Protein AF-A0A913Z2H6-F1 (afdb_monomer_lite)

InterPro domains:
  IPR000358 Ribonucleotide reductase small subunit family [PF00268] (1-156)
  IPR000358 Ribonucleotide reductase small subunit family [PTHR23409] (1-156)
  IPR009078 Ferritin-like superfamily [SSF47240] (1-156)
  IPR012348 Ribonucleotide reductase-like [G3DSA:1.10.620.20] (1-157)
  IPR030475 Ribonucleotide reductase small subunit, acitve site [PS00368] (76-92)
  IPR033909 Ribonucleotide reductase small subunit [cd01049] (1-156)

Foldseek 3Di:
DLVVLVVPDDALVVDDCPPCQVVLVVDDPVVNVVLLLLLLLLLPQLVLVLLLLVQPDLVPDPDVVVNSNSVSSSVVSVRSNVNSLVVLVSNPPDVVSSVLSPVCCPNPVVSVVLSVQSVCLSPDPPDDPVVSVVSVCCSVPVVCVVVVVVVVVVVVD

pLDDT: mean 96.18, std 2.57, range [75.75, 98.69]

Radius of gyration: 16.87 Å; chains: 1; bounding box: 43×24×45 Å

Secondary structure (DSSP, 8-state):
-HHHHHTT---GGGS--TTHHHHHHHS-HHHHHHHHHHHHHHHHHHHHHHHHIIIIIHHH---HHHHHHHHHHHHHHHHHHHHHHHHHHHH---HHHHHHHHTHHHH-HHHHHHHHHHHHHHH-SSS-HHHHHHHHHHIIIIITHHHHHHHHHHHH-

Sequence (157 aa):
MYKKAKASFWTVEEVDLSKDLPHWESLKREERKFISHVLAFFAASDGIVNENLLQRFTREVQVLEARCFYGFQFTMENIHSEMYSLLIDTYIRYPEERTFLFNAIETLPCIKQKADWALNWINSETSTYGERVVAFAAVEGIFFSGSFASIFWLKKL

Structure (mmCIF, N/CA/C/O backbone):
data_AF-A0A913Z2H6-F1
#
_entry.id   AF-A0A913Z2H6-F1
#
loop_
_atom_site.group_PDB
_atom_site.id
_atom_site.type_symbol
_atom_site.label_atom_id
_atom_site.label_alt_id
_atom_site.label_comp_id
_atom_site.label_asym_id
_atom_site.label_entity_id
_atom_site.label_seq_id
_atom_site.pdbx_PDB_ins_code
_atom_site.Cartn_x
_atom_site.Cartn_y
_atom_site.Cartn_z
_atom_site.occupancy
_atom_site.B_iso_or_equiv
_atom_site.auth_seq_id
_atom_site.auth_comp_id
_atom_site.auth_asym_id
_atom_site.auth_atom_id
_atom_site.pdbx_PDB_model_num
ATOM 1 N N . MET A 1 1 ? -3.599 0.455 -19.872 1.00 95.31 1 MET A N 1
ATOM 2 C CA . MET A 1 1 ? -3.536 0.381 -18.393 1.00 95.31 1 MET A CA 1
ATOM 3 C C . MET A 1 1 ? -3.839 1.727 -17.743 1.00 95.31 1 MET A C 1
ATOM 5 O O . MET A 1 1 ? -4.826 1.793 -17.028 1.00 95.31 1 MET A O 1
ATOM 9 N N . TYR A 1 2 ? -3.122 2.811 -18.075 1.00 98.06 2 TYR A N 1
ATOM 10 C CA . TYR A 1 2 ? -3.356 4.159 -17.509 1.00 98.06 2 TYR A CA 1
ATOM 11 C C . TYR A 1 2 ? -4.823 4.613 -17.478 1.00 98.06 2 TYR A C 1
ATOM 13 O O . TYR A 1 2 ? -5.316 5.020 -16.435 1.00 98.06 2 TYR A O 1
ATOM 21 N N . LYS A 1 3 ? -5.566 4.484 -18.585 1.00 97.94 3 LYS A N 1
ATOM 22 C CA . LYS A 1 3 ? -6.984 4.889 -18.616 1.00 97.94 3 LYS A CA 1
ATOM 23 C C . LYS A 1 3 ? -7.863 4.124 -17.618 1.00 97.94 3 LYS A C 1
ATOM 25 O O . LYS A 1 3 ? -8.794 4.720 -17.094 1.00 97.94 3 LYS A O 1
ATOM 30 N N . LYS A 1 4 ? -7.562 2.846 -17.345 1.00 98.38 4 LYS A N 1
ATOM 31 C CA . LYS A 1 4 ? -8.277 2.051 -16.334 1.00 98.38 4 LYS A CA 1
ATOM 32 C C . LYS A 1 4 ? -7.937 2.529 -14.920 1.00 98.38 4 LYS A C 1
ATOM 34 O O . LYS A 1 4 ? -8.849 2.712 -14.128 1.00 98.38 4 LYS A O 1
ATOM 39 N N . ALA A 1 5 ? -6.657 2.807 -14.650 1.00 98.06 5 ALA A N 1
ATOM 40 C CA . ALA A 1 5 ? -6.225 3.386 -13.377 1.00 98.06 5 ALA A CA 1
ATOM 41 C C . ALA A 1 5 ? -6.913 4.737 -13.127 1.00 98.06 5 ALA A C 1
ATOM 43 O O . ALA A 1 5 ? -7.583 4.907 -12.119 1.00 98.06 5 ALA A O 1
ATOM 44 N N . LYS A 1 6 ? -6.883 5.640 -14.116 1.00 97.44 6 LYS A N 1
ATOM 45 C CA . LYS A 1 6 ? -7.552 6.945 -14.038 1.00 97.44 6 LYS A CA 1
ATOM 46 C C . LYS A 1 6 ? -9.061 6.842 -13.789 1.00 97.44 6 LYS A C 1
ATOM 48 O O . LYS A 1 6 ? -9.624 7.679 -13.101 1.00 97.44 6 LYS A O 1
ATOM 53 N N . ALA A 1 7 ? -9.722 5.847 -14.379 1.00 98.19 7 ALA A N 1
ATOM 54 C CA . ALA A 1 7 ? -11.151 5.609 -14.170 1.00 98.19 7 ALA A CA 1
ATOM 55 C C . ALA A 1 7 ? -11.480 5.041 -12.776 1.00 98.19 7 ALA A C 1
ATOM 57 O O . ALA A 1 7 ? -12.652 4.953 -12.438 1.00 98.19 7 ALA A O 1
ATOM 58 N N . SER A 1 8 ? -10.464 4.655 -12.002 1.00 98.00 8 SER A N 1
ATOM 59 C CA . SER A 1 8 ? -10.582 4.107 -10.645 1.00 98.00 8 SER A CA 1
ATOM 60 C C . SER A 1 8 ? -10.118 5.109 -9.581 1.00 98.00 8 SER A C 1
ATOM 62 O O . SER A 1 8 ? -9.783 4.701 -8.475 1.00 98.00 8 SER A O 1
ATOM 64 N N . PHE A 1 9 ? -10.025 6.398 -9.929 1.00 98.31 9 PHE A N 1
ATOM 65 C CA . PHE A 1 9 ? -9.699 7.454 -8.973 1.00 98.31 9 PHE A CA 1
ATOM 66 C C . PHE A 1 9 ? -10.750 7.513 -7.860 1.00 98.31 9 PHE A C 1
ATOM 68 O O . PHE A 1 9 ? -11.941 7.424 -8.154 1.00 98.31 9 PHE A O 1
ATOM 75 N N . TRP A 1 10 ? -10.290 7.699 -6.629 1.00 98.69 10 TRP A N 1
ATOM 76 C CA . TRP A 1 10 ? -11.110 7.922 -5.441 1.00 98.69 10 TRP A CA 1
ATOM 77 C C . TRP A 1 10 ? -10.326 8.785 -4.445 1.00 98.69 10 TRP A C 1
ATOM 79 O O . TRP A 1 10 ? -9.099 8.853 -4.554 1.00 98.69 10 TRP A O 1
ATOM 89 N N . THR A 1 11 ? -11.002 9.427 -3.494 1.00 98.31 11 THR A N 1
ATOM 90 C CA . THR A 1 11 ? -10.373 10.165 -2.383 1.00 98.31 11 THR A CA 1
ATOM 91 C C . THR A 1 11 ? -10.802 9.624 -1.022 1.00 98.31 11 THR A C 1
ATOM 93 O O . THR A 1 11 ? -11.846 8.983 -0.894 1.00 98.31 11 THR A O 1
ATOM 96 N N . VAL A 1 12 ? -9.996 9.867 0.016 1.00 98.12 12 VAL A N 1
ATOM 97 C CA . VAL A 1 12 ? -10.237 9.309 1.359 1.00 98.12 12 VAL A CA 1
ATOM 98 C C . VAL A 1 12 ? -11.572 9.745 1.964 1.00 98.12 12 VAL A C 1
ATOM 100 O O . VAL A 1 12 ? -12.186 8.988 2.710 1.00 98.12 12 VAL A O 1
ATOM 103 N N . GLU A 1 13 ? -12.072 10.923 1.593 1.00 97.75 13 GLU A N 1
ATOM 104 C CA . GLU A 1 13 ? -13.354 11.463 2.053 1.00 97.75 13 GLU A CA 1
ATOM 105 C C . GLU A 1 13 ? -14.565 10.682 1.527 1.00 97.75 13 GLU A C 1
ATOM 107 O O . GLU A 1 13 ? -15.662 10.809 2.071 1.00 97.75 13 GLU A O 1
ATOM 112 N N . GLU A 1 14 ? -14.390 9.867 0.484 1.00 97.75 14 GLU A N 1
ATOM 113 C CA . GLU A 1 14 ? -15.440 8.979 -0.023 1.00 97.75 14 GLU A CA 1
ATOM 114 C C . GLU A 1 14 ? -15.685 7.772 0.905 1.00 97.75 14 GLU A C 1
ATOM 116 O O . GLU A 1 14 ? -16.692 7.073 0.756 1.00 97.75 14 GLU A O 1
ATOM 121 N N . VAL A 1 15 ? -14.792 7.521 1.871 1.00 98.12 15 VAL A N 1
ATOM 122 C CA . VAL A 1 15 ? -14.879 6.406 2.821 1.00 98.12 15 VAL A CA 1
ATOM 123 C C . VAL A 1 15 ? -15.436 6.890 4.166 1.00 98.12 15 VAL A C 1
ATOM 125 O O . VAL A 1 15 ? -14.747 7.521 4.963 1.00 98.12 15 VAL A O 1
ATOM 128 N N . ASP A 1 16 ? -16.701 6.562 4.447 1.00 97.69 16 ASP A N 1
ATOM 129 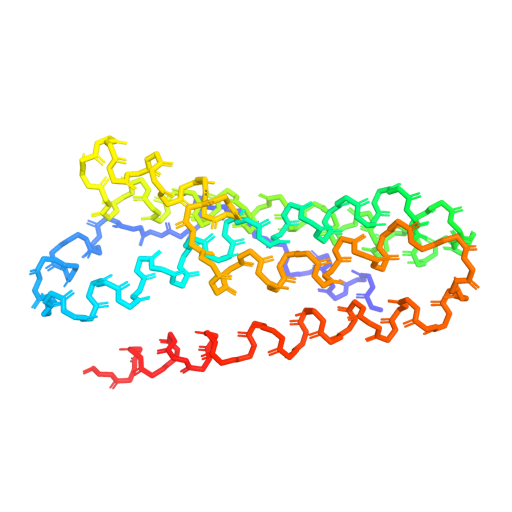C CA . ASP A 1 16 ? -17.354 6.887 5.723 1.00 97.69 16 ASP A CA 1
ATOM 130 C C . ASP A 1 16 ? -16.898 5.946 6.852 1.00 97.69 16 ASP A C 1
ATOM 132 O O . ASP A 1 16 ? -17.293 4.781 6.892 1.00 97.69 16 ASP A O 1
ATOM 136 N N . LEU A 1 17 ? -16.113 6.476 7.795 1.00 97.62 17 LEU A N 1
ATOM 137 C CA . LEU A 1 17 ? -15.643 5.761 8.992 1.00 97.62 17 LEU A CA 1
ATOM 138 C C . LEU A 1 17 ? -16.493 6.032 10.246 1.00 97.62 17 LEU A C 1
ATOM 140 O O . LEU A 1 17 ? -16.173 5.547 11.335 1.00 97.62 17 LEU A O 1
ATOM 144 N N . SER A 1 18 ? -17.573 6.815 10.141 1.00 96.12 18 SER A N 1
ATOM 145 C CA . SER A 1 18 ? -18.335 7.301 11.306 1.00 96.12 18 SER A CA 1
ATOM 146 C C . SER A 1 18 ? -18.963 6.186 12.151 1.00 96.12 18 SER A C 1
ATOM 148 O O . SER A 1 18 ? -19.257 6.387 13.331 1.00 96.12 18 SER A O 1
ATOM 150 N N . LYS A 1 19 ? -19.159 5.002 11.563 1.00 96.62 19 LYS A N 1
ATOM 151 C CA . LYS A 1 19 ? -19.791 3.839 12.203 1.00 96.62 19 LYS A CA 1
ATOM 152 C C . LYS A 1 19 ? -18.797 2.792 12.689 1.00 96.62 19 LYS A C 1
ATOM 154 O O . LYS A 1 19 ? -19.208 1.851 13.362 1.00 96.62 19 LYS A O 1
ATOM 159 N N . ASP A 1 20 ? -17.513 2.947 12.392 1.00 96.75 20 ASP A N 1
ATOM 160 C CA . ASP A 1 20 ? -16.534 1.883 12.607 1.00 96.75 20 ASP A CA 1
ATOM 161 C C . ASP A 1 20 ? -16.090 1.772 14.066 1.00 96.75 20 ASP A C 1
ATOM 163 O O . ASP A 1 20 ? -15.771 0.682 14.539 1.00 96.75 20 ASP A O 1
ATOM 167 N N . LEU A 1 21 ? -16.090 2.880 14.810 1.00 96.06 21 LEU A N 1
ATOM 168 C CA . LEU A 1 21 ? -15.577 2.901 16.179 1.00 96.06 21 LEU A CA 1
ATOM 169 C C . LEU A 1 21 ? -16.356 1.962 17.134 1.00 96.06 21 LEU A C 1
ATOM 171 O O . LEU A 1 21 ? -15.710 1.187 17.845 1.00 96.06 21 LEU A O 1
ATOM 175 N N . PRO A 1 22 ? -17.705 1.909 17.110 1.00 96.88 22 PRO A N 1
ATOM 176 C CA . PRO A 1 22 ? -18.456 0.878 17.830 1.00 96.88 22 PRO A CA 1
ATOM 177 C C . PRO A 1 22 ? -18.066 -0.559 17.447 1.00 96.88 22 PRO A C 1
ATOM 179 O O . PRO A 1 22 ? -17.959 -1.424 18.320 1.00 96.88 22 PRO A O 1
ATOM 182 N N . HIS A 1 23 ? -17.817 -0.827 16.160 1.00 96.88 23 HIS A N 1
ATOM 183 C CA . HIS A 1 23 ? -17.372 -2.147 15.707 1.00 96.88 23 HIS A CA 1
ATOM 184 C C . HIS A 1 23 ? -15.984 -2.476 16.260 1.00 96.88 23 HIS A C 1
ATOM 186 O O . HIS A 1 23 ? -15.798 -3.549 16.835 1.00 96.88 23 HIS A O 1
ATOM 192 N N . TRP A 1 24 ? -15.043 -1.537 16.186 1.00 97.12 24 TRP A N 1
ATOM 193 C CA . TRP A 1 24 ? -13.699 -1.673 16.747 1.00 97.12 24 TRP A CA 1
ATOM 194 C C . TRP A 1 24 ? -13.703 -1.990 18.251 1.00 97.12 24 TRP A C 1
ATOM 196 O O . TRP A 1 24 ? -12.960 -2.853 18.731 1.00 97.12 24 TRP A O 1
ATOM 206 N N . GLU A 1 25 ? -14.572 -1.329 19.012 1.00 95.69 25 GLU A N 1
ATOM 207 C CA . GLU A 1 25 ? -14.727 -1.568 20.449 1.00 95.69 25 GLU A CA 1
ATOM 208 C C . GLU A 1 25 ? -15.279 -2.963 20.758 1.00 95.69 25 GLU A C 1
ATOM 210 O O . GLU A 1 25 ? -14.854 -3.585 21.737 1.00 95.69 25 GLU A O 1
ATOM 215 N N . SER A 1 26 ? -16.163 -3.478 19.898 1.00 96.31 26 SER A N 1
ATOM 216 C CA . SER A 1 26 ? -16.761 -4.811 20.043 1.00 96.31 26 SER A CA 1
ATOM 217 C C . SER A 1 26 ? -15.792 -5.967 19.759 1.00 96.31 26 SER A C 1
ATOM 219 O O . SER A 1 26 ? -16.025 -7.089 20.213 1.00 96.31 26 SER A O 1
ATOM 221 N N . LEU A 1 27 ? -14.688 -5.702 19.050 1.00 96.88 27 LEU A N 1
ATOM 222 C CA . LEU A 1 27 ? -13.681 -6.710 18.726 1.00 96.88 27 LEU A CA 1
ATOM 223 C C . LEU A 1 27 ? -12.956 -7.230 19.972 1.00 96.88 27 LEU A C 1
ATOM 225 O O . LEU A 1 27 ? -12.735 -6.527 20.967 1.00 96.88 27 LEU A O 1
ATOM 229 N N . LYS A 1 28 ? -12.489 -8.473 19.895 1.00 97.19 28 LYS A N 1
ATOM 230 C CA . LYS A 1 28 ? -11.576 -9.034 20.892 1.00 97.19 28 LYS A CA 1
ATOM 231 C C . LYS A 1 28 ? -10.229 -8.324 20.809 1.00 97.19 28 LYS A C 1
ATOM 233 O O . LYS A 1 28 ? -9.799 -7.854 19.757 1.00 97.19 28 LYS A O 1
ATOM 238 N N . ARG A 1 29 ? -9.495 -8.320 21.924 1.00 96.75 29 ARG A N 1
ATOM 239 C CA . ARG A 1 29 ? -8.151 -7.725 21.990 1.00 96.75 29 ARG A CA 1
ATOM 240 C C . ARG A 1 29 ? -7.208 -8.275 20.914 1.00 96.75 29 ARG A C 1
ATOM 242 O O . ARG A 1 29 ? -6.462 -7.507 20.322 1.00 96.75 29 ARG A O 1
ATOM 249 N N . GLU A 1 30 ? -7.256 -9.579 20.658 1.00 97.00 30 GLU A N 1
ATOM 250 C CA . GLU A 1 30 ? -6.382 -10.219 19.668 1.00 97.00 30 GLU A CA 1
ATOM 251 C C . GLU A 1 30 ? -6.754 -9.835 18.224 1.00 97.00 30 GLU A C 1
ATOM 253 O O . GLU A 1 30 ? -5.868 -9.663 17.393 1.00 97.00 30 GLU A O 1
ATOM 258 N N . GLU A 1 31 ? -8.042 -9.611 17.939 1.00 97.00 31 GLU A N 1
ATOM 259 C CA . GLU A 1 31 ? -8.520 -9.120 16.636 1.00 97.00 31 GLU A CA 1
ATOM 260 C C . GLU A 1 31 ? -8.075 -7.672 16.414 1.00 97.00 31 GLU A C 1
ATOM 262 O O . GLU A 1 31 ? -7.500 -7.359 15.372 1.00 97.00 31 GLU A O 1
ATOM 267 N N . ARG A 1 32 ? -8.236 -6.808 17.429 1.00 96.88 32 ARG A N 1
ATOM 268 C CA . ARG A 1 32 ? -7.719 -5.431 17.387 1.00 96.88 32 ARG A CA 1
ATOM 269 C C . ARG A 1 32 ? -6.214 -5.393 17.169 1.00 96.88 32 ARG A C 1
ATOM 271 O O . ARG A 1 32 ? -5.743 -4.651 16.316 1.00 96.88 32 ARG A O 1
ATOM 278 N N . LYS A 1 33 ? -5.460 -6.215 17.906 1.00 96.25 33 LYS A N 1
ATOM 279 C CA . LYS A 1 33 ? -4.003 -6.307 17.754 1.00 96.25 33 LYS A CA 1
ATOM 280 C C . LYS A 1 33 ? -3.621 -6.743 16.341 1.00 96.25 33 LYS A C 1
ATOM 282 O O . LYS A 1 33 ? -2.723 -6.158 15.747 1.00 96.25 33 LYS A O 1
ATOM 287 N N . PHE A 1 34 ? -4.296 -7.750 15.795 1.00 97.31 34 PHE A N 1
ATOM 288 C CA . PHE A 1 34 ? -4.044 -8.207 14.433 1.00 97.31 34 PHE A CA 1
ATOM 289 C C . PHE A 1 34 ? -4.285 -7.091 13.406 1.00 97.31 34 PHE A C 1
ATOM 291 O O . PHE A 1 34 ? -3.395 -6.791 12.612 1.00 97.31 34 PHE A O 1
ATOM 298 N N . ILE A 1 35 ? -5.447 -6.435 13.461 1.00 97.75 35 ILE A N 1
ATOM 299 C CA . ILE A 1 35 ? -5.812 -5.364 12.523 1.00 97.75 35 ILE A CA 1
ATOM 300 C C . ILE A 1 35 ? -4.865 -4.168 12.662 1.00 97.75 35 ILE A C 1
ATOM 302 O O . ILE A 1 35 ? -4.383 -3.669 11.650 1.00 97.75 35 ILE A O 1
ATOM 306 N N . SER A 1 36 ? -4.534 -3.737 13.886 1.00 97.06 36 SER A N 1
ATOM 307 C CA . SER A 1 36 ? -3.645 -2.585 14.092 1.00 97.06 36 SER A CA 1
ATOM 308 C C . SER A 1 36 ? -2.252 -2.815 13.509 1.00 97.06 36 SER A C 1
ATOM 310 O O . SER A 1 36 ? -1.688 -1.915 12.893 1.00 97.06 36 SER A O 1
ATOM 312 N N . HIS A 1 37 ? -1.715 -4.033 13.621 1.00 96.94 37 HIS A N 1
ATOM 313 C CA . HIS A 1 37 ? -0.409 -4.370 13.047 1.00 96.94 37 HIS A CA 1
ATOM 314 C C . HIS A 1 37 ? -0.467 -4.492 11.517 1.00 96.94 37 HIS A C 1
ATOM 316 O O . HIS A 1 37 ? 0.501 -4.150 10.840 1.00 96.94 37 HIS A O 1
ATOM 322 N N . VAL A 1 38 ? -1.596 -4.942 10.955 1.00 97.50 38 VAL A N 1
ATOM 323 C CA . VAL A 1 38 ? -1.820 -4.932 9.500 1.00 97.50 38 VAL A CA 1
ATOM 324 C C . VAL A 1 38 ? -1.873 -3.498 8.965 1.00 97.50 38 VAL A C 1
ATOM 326 O O . VAL A 1 38 ? -1.198 -3.204 7.981 1.00 97.50 38 VAL A O 1
ATOM 329 N N . LEU A 1 39 ? -2.605 -2.599 9.629 1.00 97.38 39 LEU A N 1
ATOM 330 C CA . LEU A 1 39 ? -2.668 -1.183 9.247 1.00 97.38 39 LEU A CA 1
ATOM 331 C C . LEU A 1 39 ? -1.296 -0.510 9.340 1.00 97.38 39 LEU A C 1
ATOM 333 O O . LEU A 1 39 ? -0.905 0.211 8.428 1.00 97.38 39 LEU A O 1
ATOM 337 N N . ALA A 1 40 ? -0.533 -0.805 10.393 1.00 95.94 40 ALA A N 1
ATOM 338 C CA . ALA A 1 40 ? 0.830 -0.310 10.552 1.00 95.94 40 ALA A CA 1
ATOM 339 C C . ALA A 1 40 ? 1.769 -0.776 9.424 1.00 95.94 40 ALA A C 1
ATOM 341 O O . ALA A 1 40 ? 2.580 0.002 8.925 1.00 95.94 40 ALA A O 1
ATOM 342 N N . PHE A 1 41 ? 1.640 -2.034 8.981 1.00 96.12 41 PHE A N 1
ATOM 343 C CA . PHE A 1 41 ? 2.377 -2.537 7.820 1.00 96.12 41 PHE A CA 1
ATOM 344 C C . PHE A 1 41 ? 2.023 -1.754 6.550 1.00 96.12 41 PHE A C 1
ATOM 346 O O . PHE A 1 41 ? 2.926 -1.390 5.799 1.00 96.12 41 PHE A O 1
ATOM 353 N N . PHE A 1 42 ? 0.738 -1.490 6.312 1.00 95.69 42 PHE A N 1
ATOM 354 C CA . PHE A 1 42 ? 0.290 -0.766 5.125 1.00 95.69 42 PHE A CA 1
ATOM 355 C C . PHE A 1 42 ? 0.747 0.693 5.110 1.00 95.69 42 PHE A C 1
ATOM 357 O O . PHE A 1 42 ? 1.394 1.101 4.150 1.00 95.69 42 PHE A O 1
ATOM 364 N N . ALA A 1 43 ? 0.528 1.427 6.206 1.00 91.25 43 ALA A N 1
ATOM 365 C CA . ALA A 1 43 ? 0.928 2.830 6.329 1.00 91.25 43 ALA A CA 1
ATOM 366 C C . ALA A 1 43 ? 2.425 3.043 6.031 1.00 91.25 43 ALA A C 1
ATOM 368 O O . ALA A 1 43 ? 2.805 4.022 5.394 1.00 91.25 43 ALA A O 1
ATOM 369 N N . ALA A 1 44 ? 3.269 2.091 6.442 1.00 89.31 44 ALA A N 1
ATOM 370 C CA . ALA A 1 44 ? 4.698 2.090 6.155 1.00 89.31 44 ALA A CA 1
ATOM 371 C C . ALA A 1 44 ? 5.052 1.678 4.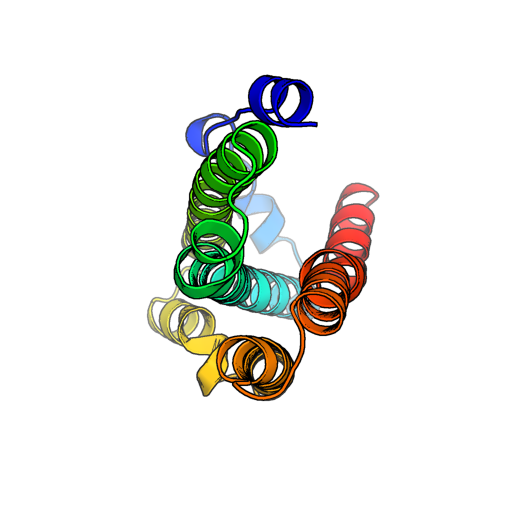710 1.00 89.31 44 ALA A C 1
ATOM 373 O O . ALA A 1 44 ? 6.015 2.189 4.137 1.00 89.31 44 ALA A O 1
ATOM 374 N N . SER A 1 45 ? 4.323 0.723 4.126 1.00 91.25 45 SER A N 1
ATOM 375 C CA . SER A 1 45 ? 4.719 0.075 2.868 1.00 91.25 45 SER A CA 1
ATOM 376 C C . SER A 1 45 ? 4.471 0.935 1.633 1.00 91.25 45 SER A C 1
ATOM 378 O O . SER A 1 45 ? 5.318 0.943 0.739 1.00 91.25 45 SER A O 1
ATOM 380 N N . ASP A 1 46 ? 3.373 1.692 1.588 1.00 89.56 46 ASP A N 1
ATOM 381 C CA . ASP A 1 46 ? 3.042 2.516 0.412 1.00 89.56 46 ASP A CA 1
ATOM 382 C C . ASP A 1 46 ? 4.065 3.646 0.211 1.00 89.56 46 ASP A C 1
ATOM 384 O O . ASP A 1 46 ? 4.437 3.975 -0.917 1.00 89.56 46 ASP A O 1
ATOM 388 N N . GLY A 1 47 ? 4.637 4.163 1.306 1.00 91.50 47 GLY A N 1
ATOM 389 C CA . GLY A 1 47 ? 5.762 5.101 1.257 1.00 91.50 47 GLY A CA 1
ATOM 390 C C . GLY A 1 47 ? 7.004 4.510 0.577 1.00 91.50 47 GLY A C 1
ATOM 391 O O . GLY A 1 47 ? 7.652 5.181 -0.227 1.00 91.50 47 GLY A O 1
ATOM 392 N N . ILE A 1 48 ? 7.308 3.232 0.830 1.00 94.62 48 ILE A N 1
ATOM 393 C CA . ILE A 1 48 ? 8.439 2.524 0.204 1.00 94.62 48 ILE A CA 1
ATOM 394 C C . ILE A 1 48 ? 8.177 2.300 -1.293 1.00 94.62 48 ILE A C 1
ATOM 396 O O . ILE A 1 48 ? 9.082 2.465 -2.115 1.00 94.62 48 ILE A O 1
ATOM 400 N N . VAL A 1 49 ? 6.944 1.947 -1.669 1.00 96.50 49 VAL A N 1
ATOM 401 C CA . VAL A 1 49 ? 6.553 1.810 -3.083 1.00 96.50 49 VAL A CA 1
ATOM 402 C C . VAL A 1 49 ? 6.705 3.150 -3.806 1.00 96.50 49 VAL A C 1
ATOM 404 O O . VAL A 1 49 ? 7.325 3.202 -4.873 1.00 96.50 49 VAL A O 1
ATOM 407 N N . ASN A 1 50 ? 6.234 4.241 -3.199 1.00 95.19 50 ASN A N 1
ATOM 408 C CA . ASN A 1 50 ? 6.375 5.590 -3.744 1.00 95.19 50 ASN A CA 1
ATOM 409 C C . ASN A 1 50 ? 7.829 6.018 -3.934 1.00 95.19 50 ASN A C 1
ATOM 411 O O . ASN A 1 50 ? 8.168 6.570 -4.985 1.00 95.19 50 ASN A O 1
ATOM 415 N N . GLU A 1 51 ? 8.697 5.718 -2.971 1.00 95.06 51 GLU A N 1
ATOM 416 C CA . GLU A 1 51 ? 10.127 6.010 -3.074 1.00 95.06 51 GLU A CA 1
ATOM 417 C C . GLU A 1 51 ? 10.751 5.308 -4.291 1.00 95.06 51 GLU A C 1
ATOM 419 O O . GLU A 1 51 ? 11.452 5.930 -5.096 1.00 95.06 51 GLU A O 1
ATOM 424 N N . ASN A 1 52 ? 10.420 4.033 -4.516 1.00 96.56 52 ASN A N 1
ATOM 425 C CA . ASN A 1 52 ? 10.880 3.307 -5.699 1.00 96.56 52 ASN A CA 1
ATOM 426 C C . ASN A 1 52 ? 10.335 3.902 -7.007 1.00 96.56 52 ASN A C 1
ATOM 428 O O . ASN A 1 52 ? 11.080 4.062 -7.982 1.00 96.56 52 ASN A O 1
ATOM 432 N N . LEU A 1 53 ? 9.043 4.240 -7.048 1.00 95.81 53 LEU A N 1
ATOM 433 C CA . LEU A 1 53 ? 8.419 4.840 -8.227 1.00 95.81 53 LEU A CA 1
ATOM 434 C C . LEU A 1 53 ? 9.114 6.152 -8.604 1.00 95.81 53 LEU A C 1
ATOM 436 O O . LEU A 1 53 ? 9.463 6.346 -9.774 1.00 95.81 53 LEU A O 1
ATOM 440 N N . LEU A 1 54 ? 9.361 7.024 -7.624 1.00 93.25 54 LEU A N 1
ATOM 441 C CA . LEU A 1 54 ? 9.943 8.349 -7.828 1.00 93.25 54 LEU A CA 1
ATOM 442 C C . LEU A 1 54 ? 11.443 8.305 -8.149 1.00 93.25 54 LEU A C 1
ATOM 444 O O . LEU A 1 54 ? 11.918 9.030 -9.031 1.00 93.25 54 LEU A O 1
ATOM 448 N N . GLN A 1 55 ? 12.207 7.472 -7.442 1.00 93.00 55 GLN A N 1
ATOM 449 C CA . GLN A 1 55 ? 13.663 7.442 -7.587 1.00 93.00 55 GLN A CA 1
ATOM 450 C C . GLN A 1 55 ? 14.142 6.544 -8.721 1.00 93.00 55 GLN A C 1
ATOM 452 O O . GLN A 1 55 ? 15.198 6.813 -9.299 1.00 93.00 55 GLN A O 1
ATOM 457 N N . ARG A 1 56 ? 13.390 5.489 -9.051 1.00 94.19 56 ARG A N 1
ATOM 458 C CA . ARG A 1 56 ? 13.819 4.458 -10.001 1.00 94.19 56 ARG A CA 1
ATOM 459 C C . ARG A 1 56 ? 12.908 4.403 -11.221 1.00 94.19 56 ARG A C 1
ATOM 461 O O . ARG A 1 56 ? 13.277 4.893 -12.288 1.00 94.19 56 ARG A O 1
ATOM 468 N N . PHE A 1 57 ? 11.710 3.834 -11.094 1.00 96.62 57 PHE A N 1
ATOM 469 C CA . PHE A 1 57 ? 10.928 3.404 -12.264 1.00 96.62 57 PHE A CA 1
ATOM 470 C C . PHE A 1 57 ? 10.536 4.555 -13.197 1.00 96.62 57 PHE A C 1
ATOM 472 O O . PHE A 1 57 ? 10.688 4.430 -14.414 1.00 96.62 57 PHE A O 1
ATOM 479 N N . THR A 1 58 ? 10.098 5.695 -12.656 1.00 93.75 58 THR A N 1
ATOM 480 C CA . THR A 1 58 ? 9.718 6.862 -13.477 1.00 93.75 58 THR A CA 1
ATOM 481 C C . THR A 1 58 ? 10.908 7.510 -14.189 1.00 93.75 58 THR A C 1
ATOM 483 O O . THR A 1 58 ? 10.747 8.049 -15.289 1.00 93.75 58 THR A O 1
ATOM 486 N N . ARG A 1 59 ? 12.109 7.431 -13.599 1.00 92.94 59 ARG A N 1
ATOM 487 C CA . ARG A 1 59 ? 13.343 7.971 -14.186 1.00 92.94 59 ARG A CA 1
ATOM 488 C C . ARG A 1 59 ? 13.878 7.084 -15.299 1.00 92.94 59 ARG A C 1
ATOM 490 O O . ARG A 1 59 ? 14.296 7.600 -16.332 1.00 92.94 59 ARG A O 1
ATOM 497 N N . GLU A 1 60 ? 13.846 5.770 -15.097 1.00 95.56 60 GLU A N 1
ATOM 498 C CA . GLU A 1 60 ? 14.414 4.783 -16.019 1.00 95.56 60 GLU A CA 1
ATOM 499 C C . GLU A 1 60 ? 13.533 4.577 -17.258 1.00 95.56 60 GLU A C 1
ATOM 501 O O . GLU A 1 60 ? 14.027 4.586 -18.389 1.00 95.56 60 GLU A O 1
ATOM 506 N N . VAL A 1 61 ? 12.214 4.462 -17.077 1.00 97.12 61 VAL A N 1
ATOM 507 C CA . VAL A 1 61 ? 11.285 4.235 -18.189 1.00 97.12 61 VAL A CA 1
ATOM 508 C C . VAL A 1 61 ? 11.042 5.536 -18.952 1.00 97.12 61 VAL A C 1
ATOM 510 O O . VAL A 1 61 ? 10.558 6.515 -18.390 1.00 97.12 61 VAL A O 1
ATOM 513 N N . GLN A 1 62 ? 11.354 5.546 -20.252 1.00 97.12 62 GLN A N 1
ATOM 514 C CA . GLN A 1 62 ? 11.192 6.726 -21.118 1.00 97.12 62 GLN A CA 1
ATOM 515 C C . GLN A 1 62 ? 9.861 6.755 -21.884 1.00 97.12 62 GLN A C 1
ATOM 517 O O . GLN A 1 62 ? 9.461 7.809 -22.373 1.00 97.12 62 GLN A O 1
ATOM 522 N N . VAL A 1 63 ? 9.167 5.615 -21.988 1.00 98.00 63 VAL A N 1
ATOM 523 C CA . VAL A 1 63 ? 7.887 5.508 -22.706 1.00 98.00 63 VAL A CA 1
ATOM 524 C C . VAL A 1 63 ? 6.820 6.342 -21.998 1.00 98.00 63 VAL A C 1
ATOM 526 O O . VAL A 1 63 ? 6.563 6.161 -20.804 1.00 98.00 63 VAL A O 1
ATOM 529 N N . LEU A 1 64 ? 6.189 7.255 -22.739 1.00 97.12 64 LEU A N 1
ATOM 530 C CA . LEU A 1 64 ? 5.301 8.266 -22.170 1.00 97.12 64 LEU A CA 1
ATOM 531 C C . LEU A 1 64 ? 4.060 7.642 -21.526 1.00 97.12 64 LEU A C 1
ATOM 533 O O . LEU A 1 64 ? 3.672 8.025 -20.426 1.00 97.12 64 LEU A O 1
ATOM 537 N N . GLU A 1 65 ? 3.469 6.636 -22.162 1.00 98.19 65 GLU A N 1
ATOM 538 C CA . GLU A 1 65 ? 2.285 5.940 -21.664 1.00 98.19 65 GLU A CA 1
ATOM 539 C C . GLU A 1 65 ? 2.551 5.236 -20.329 1.00 98.19 65 GLU A C 1
ATOM 541 O O . GLU A 1 65 ? 1.673 5.200 -19.462 1.00 98.19 65 GLU A O 1
ATOM 546 N N . ALA A 1 66 ? 3.766 4.708 -20.149 1.00 97.75 66 ALA A N 1
ATOM 547 C CA . ALA A 1 66 ? 4.199 4.098 -18.898 1.00 97.75 66 ALA A CA 1
ATOM 548 C C . ALA A 1 66 ? 4.448 5.160 -17.817 1.00 97.75 66 ALA A C 1
ATOM 550 O O . ALA A 1 66 ? 4.009 4.986 -16.683 1.00 97.75 66 ALA A O 1
ATOM 551 N N . ARG A 1 67 ? 5.046 6.306 -18.170 1.00 97.25 67 ARG A N 1
ATOM 552 C CA . ARG A 1 67 ? 5.178 7.450 -17.250 1.00 97.25 67 ARG A CA 1
ATOM 553 C C . ARG A 1 67 ? 3.827 7.998 -16.799 1.00 97.25 67 ARG A C 1
ATOM 555 O O . ARG A 1 67 ? 3.666 8.289 -15.620 1.00 97.25 67 ARG A O 1
ATOM 562 N N . CYS A 1 68 ? 2.841 8.085 -17.694 1.00 97.81 68 CYS A N 1
ATOM 563 C CA . CYS A 1 68 ? 1.473 8.453 -17.321 1.00 97.81 68 CYS A CA 1
ATOM 564 C C . CYS A 1 68 ? 0.871 7.461 -16.318 1.00 97.81 68 CYS A C 1
ATOM 566 O O . CYS A 1 68 ? 0.184 7.879 -15.389 1.00 97.81 68 CYS A O 1
ATOM 568 N N . PHE A 1 69 ? 1.118 6.157 -16.497 1.00 98.50 69 PHE A N 1
ATOM 569 C CA . PHE A 1 69 ? 0.670 5.141 -15.547 1.00 98.50 69 PHE A CA 1
ATOM 570 C C . PHE A 1 69 ? 1.352 5.300 -14.185 1.00 98.50 69 PHE A C 1
ATOM 572 O O . PHE A 1 69 ? 0.647 5.439 -13.192 1.00 98.50 69 PHE A O 1
ATOM 579 N N . TYR A 1 70 ? 2.686 5.357 -14.137 1.00 98.12 70 TYR A N 1
ATOM 580 C CA . TYR A 1 70 ? 3.427 5.482 -12.878 1.00 98.12 70 TYR A CA 1
ATOM 581 C C . TYR A 1 70 ? 3.157 6.792 -12.141 1.00 98.12 70 TYR A C 1
ATOM 583 O O . TYR A 1 70 ? 3.061 6.787 -10.920 1.00 98.12 70 TYR A O 1
ATOM 591 N N . GLY A 1 71 ? 2.980 7.903 -12.862 1.00 97.19 71 GLY A N 1
ATOM 592 C CA . GLY A 1 71 ? 2.592 9.170 -12.244 1.00 97.19 71 GLY A CA 1
ATOM 593 C C . GLY A 1 71 ? 1.236 9.073 -11.545 1.00 97.19 71 GLY A C 1
ATOM 594 O O . GLY A 1 71 ? 1.074 9.586 -10.446 1.00 97.19 71 GLY A O 1
ATOM 595 N N . PHE A 1 72 ? 0.279 8.360 -12.148 1.00 98.12 72 PHE A N 1
ATOM 596 C CA . PHE A 1 72 ? -1.021 8.130 -11.522 1.00 98.12 72 PHE A CA 1
ATOM 597 C C . PHE A 1 72 ? -0.955 7.107 -10.380 1.00 98.12 72 PHE A C 1
ATOM 599 O O . PHE A 1 72 ? -1.627 7.295 -9.374 1.00 98.12 72 PHE A O 1
ATOM 606 N N . GLN A 1 73 ? -0.134 6.059 -10.507 1.00 98.25 73 GLN A N 1
ATOM 607 C CA . GLN A 1 73 ? 0.121 5.110 -9.418 1.00 98.25 73 GLN A CA 1
ATOM 608 C C . GLN A 1 73 ? 0.669 5.841 -8.188 1.00 98.25 73 GLN A C 1
ATOM 610 O O . GLN A 1 73 ? 0.098 5.707 -7.117 1.00 98.25 73 GLN A O 1
ATOM 615 N N . PHE A 1 74 ? 1.674 6.704 -8.363 1.00 96.75 74 PHE A N 1
ATOM 616 C CA . PHE A 1 74 ? 2.227 7.524 -7.282 1.00 96.75 74 PHE A CA 1
ATOM 617 C C . PHE A 1 74 ? 1.156 8.376 -6.582 1.00 96.75 74 PHE A C 1
ATOM 619 O O . PHE A 1 74 ? 1.129 8.482 -5.357 1.00 96.75 74 PHE A O 1
ATOM 626 N N . THR A 1 75 ? 0.238 8.979 -7.347 1.00 97.38 75 THR A N 1
ATOM 627 C CA . THR A 1 75 ? -0.904 9.699 -6.765 1.00 97.38 75 THR A CA 1
ATOM 628 C C . THR A 1 75 ? -1.782 8.775 -5.923 1.00 97.38 75 THR A C 1
ATOM 630 O O . THR A 1 75 ? -2.113 9.140 -4.799 1.00 97.38 75 THR A O 1
ATOM 633 N N . MET A 1 76 ? -2.132 7.591 -6.428 1.00 98.19 76 MET A N 1
ATOM 634 C CA . MET A 1 76 ? -2.987 6.651 -5.697 1.00 98.19 76 MET A CA 1
ATOM 635 C C . MET A 1 76 ? -2.317 6.091 -4.438 1.00 98.19 76 MET A C 1
ATOM 637 O O . MET A 1 76 ? -2.989 5.982 -3.421 1.00 98.19 76 MET A O 1
ATOM 641 N N . GLU A 1 77 ? -1.010 5.821 -4.453 1.00 97.62 77 GLU A N 1
ATOM 642 C CA . GLU A 1 77 ? -0.299 5.358 -3.251 1.00 97.62 77 GLU A CA 1
ATOM 643 C C . GLU A 1 77 ? -0.262 6.415 -2.138 1.00 97.62 77 GLU A C 1
ATOM 645 O O . GLU A 1 77 ? -0.308 6.077 -0.958 1.00 97.62 77 GLU A O 1
ATOM 650 N N . ASN A 1 78 ? -0.239 7.711 -2.478 1.00 96.88 78 ASN A N 1
ATOM 651 C CA . ASN A 1 78 ? -0.392 8.760 -1.462 1.00 96.88 78 ASN A CA 1
ATOM 652 C C . ASN A 1 78 ? -1.792 8.735 -0.831 1.00 96.88 78 ASN A C 1
ATOM 654 O O . ASN A 1 78 ? -1.913 8.877 0.382 1.00 96.88 78 ASN A O 1
ATOM 658 N N . ILE A 1 79 ? -2.832 8.498 -1.638 1.00 98.19 79 ILE A N 1
ATOM 659 C CA . ILE A 1 79 ? -4.214 8.359 -1.153 1.00 98.19 79 ILE A CA 1
ATOM 660 C C . ILE A 1 79 ? -4.352 7.098 -0.284 1.00 98.19 79 ILE A C 1
ATOM 662 O O . ILE A 1 79 ? -5.015 7.133 0.749 1.00 98.19 79 ILE A O 1
ATOM 666 N N . HIS A 1 80 ? -3.683 5.996 -0.640 1.00 98.25 80 HIS A N 1
ATOM 667 C CA . HIS A 1 80 ? -3.629 4.790 0.193 1.00 98.25 80 HIS A CA 1
ATOM 668 C C . HIS A 1 80 ? -2.966 5.066 1.549 1.00 98.25 80 HIS A C 1
ATOM 670 O O . HIS A 1 80 ? -3.542 4.757 2.593 1.00 98.25 80 HIS A O 1
ATOM 676 N N . SER A 1 81 ? -1.800 5.716 1.545 1.00 95.75 81 SER A N 1
ATOM 677 C CA . SER A 1 81 ? -1.073 6.086 2.762 1.00 95.75 81 SER A CA 1
ATOM 678 C C . SER A 1 81 ? -1.898 7.001 3.683 1.00 95.75 81 SER A C 1
ATOM 680 O O . SER A 1 81 ? -1.941 6.788 4.901 1.00 95.75 81 SER A O 1
ATOM 682 N N . GLU A 1 82 ? -2.623 7.966 3.108 1.00 97.50 82 GLU A N 1
ATOM 683 C CA . GLU A 1 82 ? -3.571 8.820 3.831 1.00 97.50 82 GLU A CA 1
ATOM 684 C C . GLU A 1 82 ? -4.723 8.005 4.434 1.00 97.50 82 GLU A C 1
ATOM 686 O O . GLU A 1 82 ? -5.001 8.126 5.629 1.00 97.50 82 GLU A O 1
ATOM 691 N N . MET A 1 83 ? -5.338 7.112 3.654 1.00 98.31 83 MET A N 1
ATOM 692 C CA . MET A 1 83 ? -6.427 6.252 4.121 1.00 98.31 83 MET A CA 1
ATOM 693 C C . MET A 1 83 ? -5.994 5.382 5.305 1.00 98.31 83 MET A C 1
ATOM 695 O O . MET A 1 83 ? -6.705 5.298 6.308 1.00 98.31 83 MET A O 1
ATOM 699 N N . TYR A 1 84 ? -4.822 4.744 5.233 1.00 97.81 84 TYR A N 1
ATOM 700 C CA . TYR A 1 84 ? -4.325 3.912 6.332 1.00 97.81 84 TYR A CA 1
ATOM 701 C C . TYR A 1 84 ? -3.986 4.729 7.577 1.00 97.81 84 TYR A C 1
ATOM 703 O O . TYR A 1 84 ? -4.263 4.278 8.691 1.00 97.81 84 TYR A O 1
ATOM 711 N N . SER A 1 85 ? -3.455 5.939 7.403 1.00 95.56 85 SER A N 1
ATOM 712 C CA . SER A 1 85 ? -3.218 6.860 8.516 1.00 95.56 85 SER A CA 1
ATOM 713 C C . SER A 1 85 ? -4.528 7.272 9.187 1.00 95.56 85 SER A C 1
ATOM 715 O O . SER A 1 85 ? -4.637 7.190 10.410 1.00 95.56 85 SER A O 1
ATOM 717 N N . LEU A 1 86 ? -5.559 7.594 8.400 1.00 97.31 86 LEU A N 1
ATOM 718 C CA . LEU A 1 86 ? -6.889 7.935 8.905 1.00 97.31 86 LEU A CA 1
ATOM 719 C C . LEU A 1 86 ? -7.540 6.766 9.663 1.00 97.31 86 LEU A C 1
ATOM 721 O O . LEU A 1 86 ? -8.157 6.973 10.710 1.00 97.31 86 LEU A O 1
ATOM 725 N N . LEU A 1 87 ? -7.380 5.530 9.179 1.00 98.19 87 LEU A N 1
ATOM 726 C CA . LEU A 1 87 ? -7.855 4.325 9.871 1.00 98.19 87 LEU A CA 1
ATOM 727 C C . LEU A 1 87 ? -7.159 4.150 11.229 1.00 98.19 87 LEU A C 1
ATOM 729 O O . LEU A 1 87 ? -7.824 3.909 12.239 1.00 98.19 87 LEU A O 1
ATOM 733 N N . ILE A 1 88 ? -5.831 4.311 11.279 1.00 97.25 88 ILE A N 1
ATOM 734 C CA . ILE A 1 88 ? -5.066 4.262 12.534 1.00 97.25 88 ILE A CA 1
ATOM 735 C C . ILE A 1 88 ? -5.541 5.360 13.491 1.00 97.25 88 ILE A C 1
ATOM 737 O O . ILE A 1 88 ? -5.819 5.067 14.654 1.00 97.25 88 ILE A O 1
ATOM 741 N N . ASP A 1 89 ? -5.691 6.595 13.016 1.00 95.94 89 ASP A N 1
ATOM 742 C CA . ASP A 1 89 ? -6.148 7.720 13.836 1.00 95.94 89 ASP A CA 1
ATOM 743 C C . ASP A 1 89 ? -7.570 7.521 14.372 1.00 95.94 89 ASP A C 1
ATOM 745 O O . ASP A 1 89 ? -7.859 7.885 15.515 1.00 95.94 89 ASP A O 1
ATOM 749 N N . THR A 1 90 ? -8.441 6.891 13.582 1.00 97.00 90 THR A N 1
ATOM 750 C CA . THR A 1 90 ? -9.826 6.596 13.968 1.00 97.00 90 THR A CA 1
ATOM 751 C C . THR A 1 90 ? -9.892 5.513 15.045 1.00 97.00 90 THR A C 1
ATOM 753 O O . THR A 1 90 ? -10.636 5.644 16.018 1.00 97.00 90 THR A O 1
ATOM 756 N N . TYR A 1 91 ? -9.125 4.431 14.898 1.00 97.44 91 TYR A N 1
ATOM 757 C CA . TYR A 1 91 ? -9.246 3.254 15.766 1.00 97.44 91 TYR A CA 1
ATOM 758 C C . TYR A 1 91 ? -8.359 3.323 17.016 1.00 97.44 91 TYR A C 1
ATOM 760 O O . TYR A 1 91 ? -8.713 2.798 18.080 1.00 97.44 91 TYR A O 1
ATOM 768 N N . ILE A 1 92 ? -7.197 3.968 16.918 1.00 97.06 92 ILE A N 1
ATOM 769 C CA . ILE A 1 92 ? -6.182 3.976 17.969 1.00 97.06 92 ILE A CA 1
ATOM 770 C C . ILE A 1 92 ? -6.266 5.285 18.751 1.00 97.06 92 ILE A C 1
ATOM 772 O O . ILE A 1 92 ? -5.787 6.344 18.342 1.00 97.06 92 ILE A O 1
ATOM 776 N N . ARG A 1 93 ? -6.881 5.204 19.934 1.00 92.44 93 ARG A N 1
ATOM 777 C CA . ARG A 1 93 ? -7.145 6.379 20.777 1.00 92.44 93 ARG A CA 1
ATOM 778 C C . ARG A 1 93 ? -5.886 6.951 21.424 1.00 92.44 93 ARG A C 1
ATOM 780 O O . ARG A 1 93 ? -5.784 8.165 21.588 1.00 92.44 93 ARG A O 1
ATOM 787 N N . TYR A 1 94 ? -4.960 6.085 21.833 1.00 94.12 94 TYR A N 1
ATOM 788 C CA . TYR A 1 94 ? -3.798 6.480 22.624 1.00 94.12 94 TYR A CA 1
ATOM 789 C C . TYR A 1 94 ? -2.657 6.971 21.717 1.00 94.12 94 TYR A C 1
ATOM 791 O O . TYR A 1 94 ? -2.199 6.212 20.861 1.00 94.12 94 TYR A O 1
ATOM 799 N N . PRO A 1 95 ? -2.150 8.207 21.906 1.00 94.31 95 PRO A N 1
ATOM 800 C CA . PRO A 1 95 ? -1.096 8.767 21.056 1.00 94.31 95 PRO A CA 1
ATOM 801 C C . PRO A 1 95 ? 0.204 7.956 21.050 1.00 94.31 95 PRO A C 1
ATOM 803 O O . PRO A 1 95 ? 0.868 7.861 20.020 1.00 94.31 95 PRO A O 1
ATOM 806 N N . GLU A 1 96 ? 0.561 7.351 22.182 1.00 95.75 96 GLU A N 1
ATOM 807 C CA . GLU A 1 96 ? 1.753 6.505 22.298 1.00 95.75 96 GLU A CA 1
ATOM 808 C C . GLU A 1 96 ? 1.643 5.255 21.415 1.00 95.75 96 GLU A C 1
ATOM 810 O O . GLU A 1 96 ? 2.581 4.923 20.693 1.00 95.75 96 GLU A O 1
ATOM 815 N N . GLU A 1 97 ? 0.474 4.607 21.401 1.00 95.25 97 GLU A N 1
ATOM 816 C CA . GLU A 1 97 ? 0.214 3.442 20.549 1.00 95.25 97 GLU A CA 1
ATOM 817 C C . GLU A 1 97 ? 0.201 3.833 19.067 1.00 95.25 97 GLU A C 1
ATOM 819 O O . GLU A 1 97 ? 0.809 3.147 18.249 1.00 95.25 97 GLU A O 1
ATOM 824 N N . ARG A 1 98 ? -0.398 4.980 18.713 1.00 95.38 98 ARG A N 1
ATOM 825 C CA . ARG A 1 98 ? -0.308 5.518 17.344 1.00 95.38 98 ARG A CA 1
ATOM 826 C C . ARG A 1 98 ? 1.136 5.729 16.913 1.00 95.38 98 ARG A C 1
ATOM 828 O O . ARG A 1 98 ? 1.527 5.296 15.837 1.00 95.38 98 ARG A O 1
ATOM 835 N N . THR A 1 99 ? 1.940 6.345 17.775 1.00 95.06 99 THR A N 1
ATOM 836 C CA . THR A 1 99 ? 3.356 6.623 17.494 1.00 95.06 99 THR A CA 1
ATOM 837 C C . THR A 1 99 ? 4.141 5.327 17.309 1.00 95.06 99 THR A C 1
ATOM 839 O O . THR A 1 99 ? 4.973 5.226 16.410 1.00 95.06 99 THR A O 1
ATOM 842 N N . PHE A 1 100 ? 3.853 4.310 18.121 1.00 95.69 100 PHE A N 1
ATOM 843 C CA . PHE A 1 100 ? 4.430 2.979 17.969 1.00 95.69 100 PHE A CA 1
ATOM 844 C C . PHE A 1 100 ? 4.086 2.344 16.611 1.00 95.69 100 PHE A C 1
ATOM 846 O O . PHE A 1 100 ? 4.973 1.780 15.970 1.00 95.69 100 PHE A O 1
ATOM 853 N N . LEU A 1 101 ? 2.829 2.456 16.162 1.00 95.44 101 LEU A N 1
ATOM 854 C CA . LEU A 1 101 ? 2.350 1.882 14.899 1.00 95.44 101 LEU A CA 1
ATOM 855 C C . LEU A 1 101 ? 2.851 2.649 13.668 1.00 95.44 101 LEU A C 1
ATOM 857 O O . LEU A 1 101 ? 3.246 2.021 12.691 1.00 95.44 101 LEU A O 1
ATOM 861 N N . PHE A 1 102 ? 2.907 3.982 13.711 1.00 93.75 102 PHE A N 1
ATOM 862 C CA . PHE A 1 102 ? 3.473 4.777 12.614 1.00 93.75 102 PHE A CA 1
ATOM 863 C C . PHE A 1 102 ? 4.977 4.536 12.432 1.00 93.75 102 PHE A C 1
ATOM 865 O O . PHE A 1 102 ? 5.477 4.585 11.312 1.00 93.75 102 PHE A O 1
ATOM 872 N N . ASN A 1 103 ? 5.689 4.176 13.504 1.00 94.06 103 ASN A N 1
ATOM 873 C CA . ASN A 1 103 ? 7.104 3.800 13.454 1.00 94.06 103 ASN A CA 1
ATOM 874 C C . ASN A 1 103 ? 7.322 2.283 13.296 1.00 94.06 103 ASN A C 1
ATOM 876 O O . ASN A 1 103 ? 8.376 1.763 13.661 1.00 94.06 103 ASN A O 1
ATOM 880 N N . ALA A 1 104 ? 6.351 1.548 12.745 1.00 93.19 104 ALA A N 1
ATOM 881 C CA . ALA A 1 104 ? 6.379 0.085 12.660 1.00 93.19 104 ALA A CA 1
ATOM 882 C C . ALA A 1 104 ? 7.598 -0.521 11.952 1.00 93.19 104 ALA A C 1
ATOM 884 O O . ALA A 1 104 ? 7.982 -1.647 12.267 1.00 93.19 104 ALA A O 1
ATOM 885 N N . ILE A 1 105 ? 8.238 0.203 11.031 1.00 92.56 105 ILE A N 1
ATOM 886 C CA . ILE A 1 105 ? 9.497 -0.240 10.407 1.00 92.56 105 ILE A CA 1
ATOM 887 C C . ILE A 1 105 ? 10.614 -0.388 11.453 1.00 92.56 105 ILE A C 1
ATOM 889 O O . ILE A 1 105 ? 11.478 -1.252 11.323 1.00 92.56 105 ILE A O 1
ATOM 893 N N . GLU A 1 106 ? 10.606 0.431 12.500 1.00 92.31 106 GLU A N 1
ATOM 894 C CA . GLU A 1 106 ? 11.608 0.404 13.567 1.00 92.31 106 GLU A CA 1
ATOM 895 C C . GLU A 1 106 ? 11.137 -0.406 14.777 1.00 92.31 106 GLU A C 1
ATOM 897 O O . GLU A 1 106 ? 11.939 -1.073 15.431 1.00 92.31 106 GLU A O 1
ATOM 902 N N . THR A 1 107 ? 9.834 -0.385 15.064 1.00 92.81 107 THR A N 1
ATOM 903 C CA . THR A 1 107 ? 9.267 -0.948 16.295 1.00 92.81 107 THR A CA 1
ATOM 904 C C . THR A 1 107 ? 8.776 -2.391 16.152 1.00 92.81 107 THR A C 1
ATOM 906 O O . THR A 1 107 ? 8.726 -3.116 17.149 1.00 92.81 107 THR A O 1
ATOM 909 N N . LEU A 1 108 ? 8.437 -2.848 14.939 1.00 94.00 108 LEU A N 1
ATOM 910 C CA . LEU A 1 108 ? 7.888 -4.183 14.681 1.00 94.00 108 LEU A CA 1
ATOM 911 C C . LEU A 1 108 ? 8.825 -5.002 13.774 1.00 94.00 108 LEU A C 1
ATOM 913 O O . LEU A 1 108 ? 8.830 -4.814 12.556 1.00 94.00 108 LEU A O 1
ATOM 917 N N . PRO A 1 109 ? 9.572 -5.988 14.321 1.00 96.44 109 PRO A N 1
ATOM 918 C CA . PRO A 1 109 ? 10.567 -6.749 13.560 1.00 96.44 109 PRO A CA 1
ATOM 919 C C . PRO A 1 109 ? 10.027 -7.445 12.304 1.00 96.44 109 PRO A C 1
ATOM 921 O O . PRO A 1 109 ? 10.734 -7.554 11.306 1.00 96.44 109 PRO A O 1
ATOM 924 N N . CYS A 1 110 ? 8.774 -7.911 12.325 1.00 93.62 110 CYS A N 1
ATOM 925 C CA . CYS A 1 110 ? 8.154 -8.550 11.164 1.00 93.62 110 CYS A CA 1
ATOM 926 C C . CYS A 1 110 ? 7.887 -7.565 10.014 1.00 93.62 110 CYS A C 1
ATOM 928 O O . CYS A 1 110 ? 8.009 -7.940 8.849 1.00 93.62 110 CYS A O 1
ATOM 930 N N . ILE A 1 111 ? 7.558 -6.310 10.330 1.00 95.38 111 ILE A N 1
ATOM 931 C CA . ILE A 1 111 ? 7.361 -5.243 9.342 1.00 95.38 111 ILE A CA 1
ATOM 932 C C . ILE A 1 111 ? 8.719 -4.756 8.854 1.00 95.38 111 ILE A C 1
ATOM 934 O O . ILE A 1 111 ? 8.919 -4.660 7.644 1.00 95.38 111 ILE A O 1
ATOM 938 N N . LYS A 1 112 ? 9.677 -4.578 9.773 1.00 96.69 112 LYS A N 1
ATOM 939 C CA . LYS A 1 112 ? 11.065 -4.242 9.453 1.00 96.69 112 LYS A CA 1
ATOM 940 C C . LYS A 1 112 ? 11.660 -5.163 8.394 1.00 96.69 112 LYS A C 1
ATOM 942 O O . LYS A 1 112 ? 12.170 -4.685 7.394 1.00 96.69 112 LYS A O 1
ATOM 947 N N . GLN A 1 113 ? 11.542 -6.481 8.561 1.00 97.25 113 GLN A N 1
ATOM 948 C CA . GLN A 1 113 ? 12.103 -7.439 7.600 1.00 97.25 113 GLN A CA 1
ATOM 949 C C . GLN A 1 113 ? 11.500 -7.299 6.193 1.00 97.25 113 GLN A C 1
ATOM 951 O O . GLN A 1 113 ? 12.225 -7.397 5.204 1.00 97.25 113 GLN A O 1
ATOM 956 N N . LYS A 1 114 ? 10.187 -7.046 6.087 1.00 96.88 114 LYS A N 1
ATOM 957 C CA . LYS A 1 114 ? 9.525 -6.807 4.791 1.00 96.88 114 LYS A CA 1
ATOM 958 C C . LYS A 1 114 ? 9.969 -5.476 4.178 1.00 96.88 114 LYS A C 1
ATOM 960 O O . LYS A 1 114 ? 10.228 -5.426 2.977 1.00 96.88 114 LYS A O 1
ATOM 965 N N . ALA A 1 115 ? 10.079 -4.431 4.996 1.00 96.38 115 ALA A N 1
ATOM 966 C CA . ALA A 1 115 ? 10.546 -3.114 4.577 1.00 96.38 115 ALA A CA 1
ATOM 967 C C . ALA A 1 115 ? 12.002 -3.161 4.090 1.00 96.38 115 ALA A C 1
ATOM 969 O O . ALA A 1 115 ? 12.282 -2.747 2.969 1.00 96.38 115 ALA A O 1
ATOM 970 N N . ASP A 1 116 ? 12.905 -3.748 4.879 1.00 97.25 116 ASP A N 1
ATOM 971 C CA . ASP A 1 116 ? 14.323 -3.910 4.543 1.00 97.25 116 ASP A CA 1
ATOM 972 C C . ASP A 1 116 ? 14.484 -4.699 3.228 1.00 97.25 116 ASP A C 1
ATOM 974 O O . ASP A 1 116 ? 15.293 -4.332 2.376 1.00 97.25 116 ASP A O 1
ATOM 978 N N . TRP A 1 117 ? 13.670 -5.743 3.006 1.00 98.12 117 TRP A N 1
ATOM 979 C CA . TRP A 1 117 ? 13.673 -6.486 1.742 1.00 98.12 117 TRP A CA 1
ATOM 980 C C . TRP A 1 117 ? 13.332 -5.595 0.541 1.00 98.12 117 TRP A C 1
ATOM 982 O O . TRP A 1 117 ? 14.040 -5.638 -0.464 1.00 98.12 117 TRP A O 1
ATOM 992 N N . ALA A 1 118 ? 12.287 -4.769 0.638 1.00 97.44 118 ALA A N 1
ATOM 993 C CA . ALA A 1 118 ? 11.898 -3.854 -0.435 1.00 97.44 118 ALA A CA 1
ATOM 994 C C . ALA A 1 118 ? 12.941 -2.741 -0.650 1.00 97.44 118 ALA A C 1
ATOM 996 O O . ALA A 1 118 ? 13.332 -2.477 -1.789 1.00 97.44 118 ALA A O 1
ATOM 997 N N . LEU A 1 119 ? 13.459 -2.145 0.430 1.00 96.75 119 LEU A N 1
ATOM 998 C CA . LEU A 1 119 ? 14.491 -1.103 0.388 1.00 96.75 119 LEU A CA 1
ATOM 999 C C . LEU A 1 119 ? 15.788 -1.593 -0.270 1.00 96.75 119 LEU A C 1
ATOM 1001 O O . LEU A 1 119 ? 16.415 -0.847 -1.022 1.00 96.75 119 LEU A O 1
ATOM 1005 N N . ASN A 1 120 ? 16.168 -2.857 -0.067 1.00 97.50 120 ASN A N 1
ATOM 1006 C CA . ASN A 1 120 ? 17.330 -3.444 -0.739 1.00 97.50 120 ASN A CA 1
ATOM 1007 C C . ASN A 1 120 ? 17.198 -3.421 -2.271 1.00 97.50 120 ASN A C 1
ATOM 1009 O O . ASN A 1 120 ? 18.190 -3.202 -2.966 1.00 97.50 120 ASN A O 1
ATOM 1013 N N . TRP A 1 121 ? 15.988 -3.586 -2.816 1.00 98.12 121 TRP A N 1
ATOM 1014 C CA . TRP A 1 121 ? 15.754 -3.485 -4.261 1.00 98.12 121 TRP A CA 1
ATOM 1015 C C . TRP A 1 121 ? 15.790 -2.045 -4.773 1.00 98.12 121 TRP A C 1
ATOM 1017 O O . TRP A 1 121 ? 16.251 -1.819 -5.893 1.00 98.12 121 TRP A O 1
ATOM 1027 N N . ILE A 1 122 ? 15.362 -1.075 -3.958 1.00 96.56 122 ILE A N 1
ATOM 1028 C CA . ILE A 1 122 ? 15.482 0.360 -4.276 1.00 96.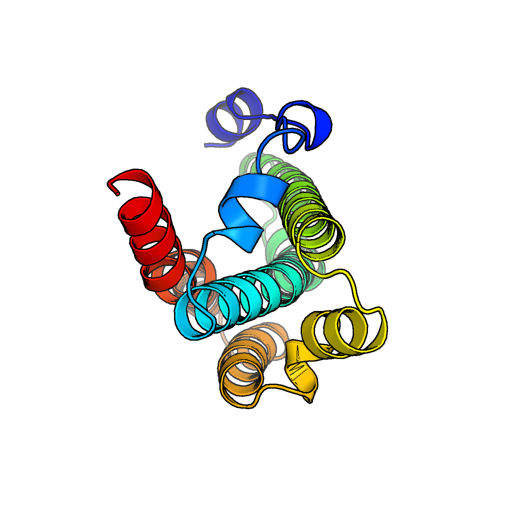56 122 ILE A CA 1
ATOM 1029 C C . ILE A 1 122 ? 16.949 0.769 -4.335 1.00 96.56 122 ILE A C 1
ATOM 1031 O O . ILE A 1 122 ? 17.356 1.463 -5.265 1.00 96.56 122 ILE A O 1
ATOM 1035 N N . ASN A 1 123 ? 17.744 0.303 -3.372 1.00 96.50 123 ASN A N 1
ATOM 1036 C CA . ASN A 1 123 ? 19.155 0.657 -3.226 1.00 96.50 123 ASN A CA 1
ATOM 1037 C C . ASN A 1 123 ? 20.093 -0.199 -4.088 1.00 96.50 123 ASN A C 1
ATOM 1039 O O . ASN A 1 123 ? 21.288 0.073 -4.154 1.00 96.50 123 ASN A O 1
ATOM 1043 N N . SER A 1 124 ? 19.586 -1.233 -4.765 1.00 96.50 124 SER A N 1
ATOM 1044 C CA . SER A 1 124 ? 20.424 -2.070 -5.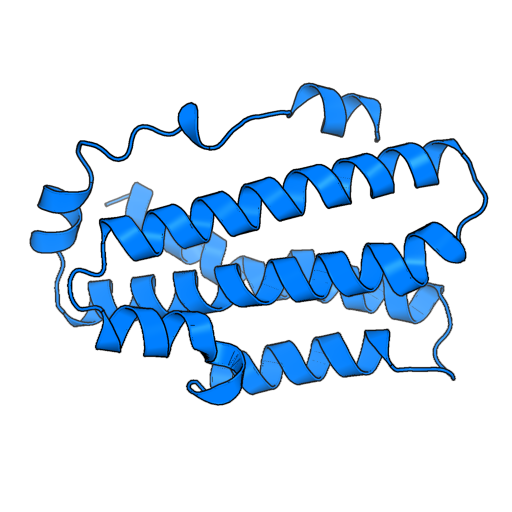619 1.00 96.50 124 SER A CA 1
ATOM 1045 C C . SER A 1 124 ? 20.875 -1.305 -6.868 1.00 96.50 124 SER A C 1
ATOM 1047 O O . SER A 1 124 ? 20.066 -0.882 -7.702 1.00 96.50 124 SER A O 1
ATOM 1049 N N . GLU A 1 125 ? 22.188 -1.145 -7.009 1.00 94.25 125 GLU A N 1
ATOM 1050 C CA . GLU A 1 125 ? 22.826 -0.548 -8.191 1.00 94.25 125 GLU A CA 1
ATOM 1051 C C . GLU A 1 125 ? 23.137 -1.587 -9.275 1.00 94.25 125 GLU A C 1
ATOM 1053 O O . GLU A 1 125 ? 23.256 -1.249 -10.450 1.00 94.25 125 GLU A O 1
ATOM 1058 N N . THR A 1 126 ? 23.241 -2.861 -8.892 1.00 96.44 126 THR A N 1
ATOM 1059 C CA . THR A 1 126 ? 23.620 -3.963 -9.786 1.00 96.44 126 THR A CA 1
ATOM 1060 C C . THR A 1 126 ? 22.423 -4.670 -10.417 1.00 96.44 126 THR A C 1
ATOM 1062 O O . THR A 1 126 ? 22.566 -5.238 -11.498 1.00 96.44 126 THR A O 1
ATOM 1065 N N . SER A 1 127 ? 21.248 -4.633 -9.775 1.00 97.44 127 SER A N 1
ATOM 1066 C CA . SER A 1 127 ? 20.047 -5.303 -10.287 1.00 97.44 127 SER A CA 1
ATOM 1067 C C . SER A 1 127 ? 19.460 -4.572 -11.490 1.00 97.44 127 SER A C 1
ATOM 1069 O O . SER A 1 127 ? 19.218 -3.356 -11.475 1.00 97.44 127 SER A O 1
ATOM 1071 N N . THR A 1 128 ? 19.131 -5.341 -12.520 1.00 98.06 128 THR A N 1
ATOM 1072 C CA . THR A 1 128 ? 18.469 -4.847 -13.724 1.00 98.06 128 THR A CA 1
ATOM 1073 C C . THR A 1 128 ? 17.071 -4.310 -13.415 1.00 98.06 128 THR A C 1
ATOM 1075 O O . THR A 1 128 ? 16.450 -4.631 -12.398 1.00 98.06 128 THR A O 1
ATOM 1078 N N . TYR A 1 129 ? 16.533 -3.494 -14.325 1.00 97.06 129 TYR A N 1
ATOM 1079 C CA . TYR A 1 129 ? 15.133 -3.070 -14.245 1.00 97.06 129 TYR A CA 1
ATOM 1080 C C . TYR A 1 129 ? 14.173 -4.274 -14.229 1.00 97.06 129 TYR A C 1
ATOM 1082 O O . TYR A 1 129 ? 13.206 -4.270 -13.475 1.00 97.06 129 TYR A O 1
ATOM 1090 N N . GLY A 1 130 ? 14.469 -5.323 -15.009 1.00 98.31 130 GLY A N 1
ATOM 1091 C CA . GLY A 1 130 ? 13.662 -6.546 -15.079 1.00 98.31 130 GLY A CA 1
ATOM 1092 C C . GLY A 1 130 ? 13.547 -7.274 -13.736 1.00 98.31 130 GLY A C 1
ATOM 1093 O O . GLY A 1 130 ? 12.456 -7.658 -13.326 1.00 98.31 130 GLY A O 1
ATOM 1094 N N . GLU A 1 131 ? 14.655 -7.415 -13.012 1.00 98.44 131 GLU A N 1
ATOM 1095 C CA . GLU A 1 131 ? 14.651 -8.026 -11.676 1.00 98.44 131 GLU A CA 1
ATOM 1096 C C . GLU A 1 131 ? 13.889 -7.158 -10.673 1.00 98.44 131 GLU A C 1
ATOM 1098 O O . GLU A 1 131 ? 13.041 -7.657 -9.933 1.00 98.44 131 GLU A O 1
ATOM 1103 N N . ARG A 1 132 ? 14.124 -5.841 -10.695 1.00 98.31 132 ARG A N 1
ATOM 1104 C CA . ARG A 1 132 ? 13.464 -4.909 -9.773 1.00 98.31 132 ARG A CA 1
ATOM 1105 C C . ARG A 1 132 ? 11.965 -4.790 -10.024 1.00 98.31 132 ARG A C 1
ATOM 1107 O O . ARG A 1 132 ? 11.210 -4.715 -9.060 1.00 98.31 132 ARG A O 1
ATOM 1114 N N . VAL A 1 133 ? 11.501 -4.814 -11.275 1.00 98.19 133 VAL A N 1
ATOM 1115 C CA . VAL A 1 133 ? 10.057 -4.781 -11.560 1.00 98.19 133 VAL A CA 1
ATOM 1116 C C . VAL A 1 133 ? 9.365 -6.061 -11.085 1.00 98.19 133 VAL A C 1
ATOM 1118 O O . VAL A 1 133 ? 8.267 -5.983 -10.542 1.00 98.19 133 VAL A O 1
ATOM 1121 N N . VAL A 1 134 ? 10.021 -7.224 -11.187 1.00 98.56 134 VAL A N 1
ATOM 1122 C CA . VAL A 1 134 ? 9.511 -8.476 -10.600 1.00 98.56 134 VAL A CA 1
ATOM 1123 C C . VAL A 1 134 ? 9.498 -8.396 -9.074 1.00 98.56 134 VAL A C 1
ATOM 1125 O O . VAL A 1 134 ? 8.511 -8.787 -8.451 1.00 98.56 134 VAL A O 1
ATOM 1128 N N . ALA A 1 135 ? 10.552 -7.852 -8.463 1.00 98.31 135 ALA A N 1
ATOM 1129 C CA . ALA A 1 135 ? 10.614 -7.674 -7.018 1.00 98.31 135 ALA A CA 1
ATOM 1130 C C . ALA A 1 135 ? 9.482 -6.775 -6.501 1.00 98.31 135 ALA A C 1
ATOM 1132 O O . ALA A 1 135 ? 8.792 -7.150 -5.556 1.00 98.31 135 ALA A O 1
ATOM 1133 N N . PHE A 1 136 ? 9.223 -5.638 -7.150 1.00 97.94 136 PHE A N 1
ATOM 1134 C CA . PHE A 1 136 ? 8.129 -4.745 -6.760 1.00 97.94 136 PHE A CA 1
ATOM 1135 C C . PHE A 1 136 ? 6.741 -5.302 -7.090 1.00 97.94 136 PHE A C 1
ATOM 1137 O O . PHE A 1 136 ? 5.814 -5.087 -6.317 1.00 97.94 136 PHE A O 1
ATOM 1144 N N . ALA A 1 137 ? 6.601 -6.125 -8.133 1.00 98.19 137 ALA A N 1
ATOM 1145 C CA . ALA A 1 137 ? 5.379 -6.903 -8.332 1.00 98.19 137 ALA A CA 1
ATOM 1146 C C . ALA A 1 137 ? 5.140 -7.905 -7.183 1.00 98.19 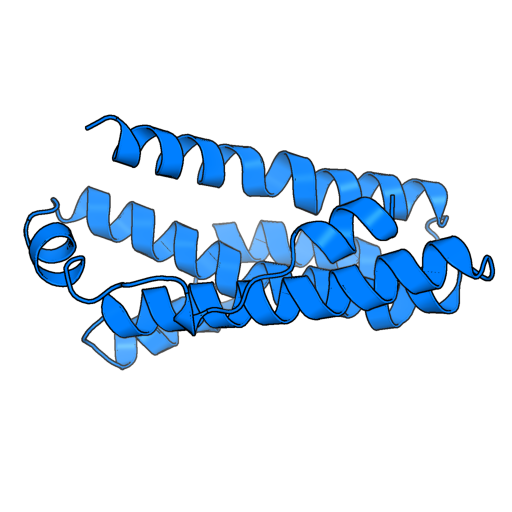137 ALA A C 1
ATOM 1148 O O . ALA A 1 137 ? 3.994 -8.136 -6.798 1.00 98.19 137 ALA A O 1
ATOM 1149 N N . ALA A 1 138 ? 6.199 -8.479 -6.598 1.00 98.06 138 ALA A N 1
ATOM 1150 C CA . ALA A 1 138 ? 6.088 -9.306 -5.396 1.00 98.06 138 ALA A CA 1
ATOM 1151 C C . ALA A 1 138 ? 5.770 -8.475 -4.141 1.00 98.06 138 ALA A C 1
ATOM 1153 O O . ALA A 1 138 ? 4.987 -8.938 -3.309 1.00 98.06 138 ALA A O 1
ATOM 1154 N N . VAL A 1 139 ? 6.304 -7.253 -4.016 1.00 96.88 139 VAL A N 1
ATOM 1155 C CA . VAL A 1 139 ? 5.894 -6.316 -2.956 1.00 96.88 139 VAL A CA 1
ATOM 1156 C C . VAL A 1 139 ? 4.391 -6.067 -3.062 1.00 96.88 139 VAL A C 1
ATOM 1158 O O . VAL A 1 139 ? 3.659 -6.505 -2.185 1.00 96.88 139 VAL A O 1
ATOM 1161 N N . GLU A 1 140 ? 3.906 -5.477 -4.152 1.00 96.12 140 GLU A N 1
ATOM 1162 C CA . GLU A 1 140 ? 2.494 -5.082 -4.285 1.00 96.12 140 GLU A CA 1
ATOM 1163 C C . GLU A 1 140 ? 1.533 -6.286 -4.331 1.00 96.12 140 GLU A C 1
ATOM 1165 O O . GLU A 1 140 ? 0.442 -6.250 -3.764 1.00 96.12 140 GLU A O 1
ATOM 1170 N N . GLY A 1 141 ? 1.935 -7.389 -4.968 1.00 93.81 141 GLY A N 1
ATOM 1171 C CA . GLY A 1 141 ? 1.065 -8.543 -5.200 1.00 93.81 141 GLY A CA 1
ATOM 1172 C C . GLY A 1 141 ? 1.115 -9.619 -4.117 1.00 93.81 141 GLY A C 1
ATOM 1173 O O . GLY A 1 141 ? 0.082 -10.195 -3.784 1.00 93.81 141 GLY A O 1
ATOM 1174 N N . ILE A 1 142 ? 2.293 -9.921 -3.560 1.00 97.44 142 ILE A N 1
ATOM 1175 C CA . ILE A 1 142 ? 2.469 -11.021 -2.597 1.00 97.44 142 ILE A CA 1
ATOM 1176 C C . ILE A 1 142 ? 2.493 -10.477 -1.172 1.00 97.44 142 ILE A C 1
ATOM 1178 O O . ILE A 1 142 ? 1.771 -11.004 -0.324 1.00 97.44 142 ILE A O 1
ATOM 1182 N N . PHE A 1 143 ? 3.259 -9.418 -0.883 1.00 95.88 143 PHE A N 1
ATOM 1183 C CA . PHE A 1 143 ? 3.396 -8.942 0.500 1.00 95.88 143 PHE A CA 1
ATOM 1184 C C . PHE A 1 143 ? 2.085 -8.405 1.076 1.00 95.88 143 PHE A C 1
ATOM 1186 O O . PHE A 1 143 ? 1.889 -8.533 2.288 1.00 95.88 143 PHE A O 1
ATOM 1193 N N . PHE A 1 144 ? 1.201 -7.849 0.245 1.00 93.25 144 PHE A N 1
ATOM 1194 C CA . PHE A 1 144 ? -0.116 -7.378 0.679 1.00 93.25 144 PH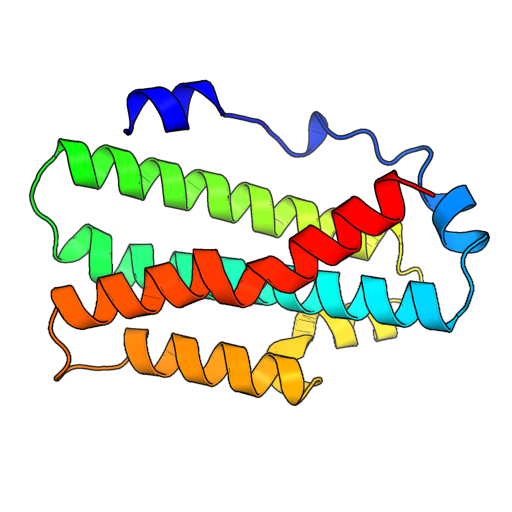E A CA 1
ATOM 1195 C C . PHE A 1 144 ? -1.201 -8.464 0.642 1.00 93.25 144 PHE A C 1
ATOM 1197 O O . PHE A 1 144 ? -2.202 -8.340 1.345 1.00 93.25 144 PHE A O 1
ATOM 1204 N N . SER A 1 145 ? -1.012 -9.550 -0.119 1.00 96.81 145 SER A N 1
ATOM 1205 C CA . SER A 1 145 ? -2.064 -10.551 -0.375 1.00 96.81 145 SER A CA 1
ATOM 1206 C C . SER A 1 145 ? -2.696 -11.133 0.892 1.00 96.81 145 SER A C 1
ATOM 1208 O O . SER A 1 145 ? -3.919 -11.168 1.012 1.00 96.81 145 SER A O 1
ATOM 1210 N N . GLY A 1 146 ? -1.876 -11.553 1.861 1.00 96.94 146 GLY A N 1
ATOM 1211 C CA . GLY A 1 146 ? -2.356 -12.132 3.116 1.00 96.94 146 GLY A CA 1
ATOM 1212 C C . GLY A 1 146 ? -3.144 -11.133 3.964 1.00 96.94 146 GLY A C 1
ATOM 1213 O O . GLY A 1 146 ? -4.155 -11.499 4.561 1.00 96.94 146 GLY A O 1
ATOM 1214 N N . SER A 1 147 ? -2.719 -9.869 3.967 1.00 96.88 147 SER A N 1
ATOM 1215 C CA . SER A 1 147 ? -3.402 -8.790 4.681 1.00 96.88 147 SER A CA 1
ATOM 1216 C C . SER A 1 147 ? -4.730 -8.413 4.020 1.00 96.88 147 SER A C 1
ATOM 1218 O O . SER A 1 147 ? -5.731 -8.233 4.705 1.00 96.88 147 SER A O 1
ATOM 1220 N N . PHE A 1 148 ? -4.789 -8.354 2.687 1.00 96.81 148 PHE A N 1
ATOM 1221 C CA . PHE A 1 148 ? -6.064 -8.145 2.001 1.00 96.81 148 PHE A CA 1
ATOM 1222 C C . PHE A 1 148 ? -7.016 -9.319 2.237 1.00 96.81 148 PHE A C 1
ATOM 1224 O O . PHE A 1 148 ? -8.173 -9.105 2.591 1.00 96.81 148 PHE A O 1
ATOM 1231 N N . ALA A 1 149 ? -6.534 -10.559 2.121 1.00 97.69 149 ALA A N 1
ATOM 1232 C CA . ALA A 1 149 ? -7.347 -11.744 2.380 1.00 97.69 149 ALA A CA 1
ATOM 1233 C C . ALA A 1 149 ? -7.929 -11.754 3.804 1.00 97.69 149 ALA A C 1
ATOM 1235 O O . ALA A 1 149 ? -9.096 -12.107 3.984 1.00 97.69 149 ALA A O 1
ATOM 1236 N N . SER A 1 150 ? -7.156 -11.330 4.810 1.00 96.81 150 SER A N 1
ATOM 1237 C CA . SER A 1 150 ? -7.631 -11.265 6.194 1.00 96.81 150 SER A CA 1
ATOM 1238 C C . SER A 1 150 ? -8.670 -10.160 6.418 1.00 96.81 150 SER A C 1
ATOM 1240 O O . SER A 1 150 ? -9.642 -10.385 7.136 1.00 96.81 150 SER A O 1
ATOM 1242 N N . ILE A 1 151 ? -8.551 -9.008 5.755 1.00 95.88 151 ILE A N 1
ATOM 1243 C CA . ILE A 1 151 ? -9.579 -7.953 5.802 1.00 95.88 151 ILE A CA 1
ATOM 1244 C C . ILE A 1 151 ? -10.865 -8.410 5.101 1.00 95.88 151 ILE A C 1
ATOM 1246 O O . ILE A 1 151 ? -11.963 -8.226 5.626 1.00 95.88 151 ILE A O 1
ATOM 1250 N N . PHE A 1 152 ? -10.755 -9.086 3.953 1.00 96.25 152 PHE A N 1
ATOM 1251 C CA . PHE A 1 152 ? -11.915 -9.691 3.288 1.00 96.25 152 PHE A CA 1
ATOM 1252 C C . PHE A 1 152 ? -12.592 -10.766 4.146 1.00 96.25 152 PHE A C 1
ATOM 1254 O O . PHE A 1 152 ? -13.811 -10.923 4.073 1.00 96.25 152 PHE A O 1
ATOM 1261 N N . TRP A 1 153 ? -11.831 -11.485 4.975 1.00 96.00 153 TRP A N 1
ATOM 1262 C CA . TRP A 1 153 ? -12.398 -12.403 5.959 1.00 96.00 153 TRP A CA 1
ATOM 1263 C C . TRP A 1 153 ? -13.236 -11.669 7.012 1.00 96.00 153 TRP A C 1
ATOM 1265 O O . TRP A 1 153 ? -14.345 -12.111 7.298 1.00 96.00 153 TRP A O 1
ATOM 1275 N N . LEU A 1 154 ? -12.770 -10.524 7.525 1.00 92.38 154 LEU A N 1
ATOM 1276 C CA . LEU A 1 154 ? -13.534 -9.713 8.483 1.00 92.38 154 LEU A CA 1
ATOM 1277 C C . LEU A 1 154 ? -14.851 -9.196 7.894 1.00 92.38 154 LEU A C 1
ATOM 1279 O O . LEU A 1 154 ? -15.854 -9.183 8.591 1.00 92.38 154 LEU A O 1
ATOM 1283 N N . LYS A 1 155 ? -14.878 -8.851 6.601 1.00 92.38 155 LYS A N 1
ATOM 1284 C CA . LYS A 1 155 ? -16.109 -8.451 5.894 1.00 92.38 155 LYS A CA 1
ATOM 1285 C C . LYS A 1 155 ? -17.177 -9.557 5.851 1.00 92.38 155 LYS A C 1
ATOM 1287 O O . LYS A 1 155 ? -18.351 -9.264 5.643 1.00 92.38 155 LYS A O 1
ATOM 1292 N N . LYS A 1 156 ? -16.772 -10.826 5.945 1.00 88.56 156 LYS A N 1
ATOM 1293 C CA . LYS A 1 156 ? -17.687 -11.974 5.887 1.00 88.56 156 LYS A CA 1
ATOM 1294 C C . LYS A 1 156 ? -18.382 -12.245 7.228 1.00 88.56 156 LYS A C 1
ATOM 1296 O O . LYS A 1 156 ? -19.424 -12.901 7.215 1.00 88.56 156 LYS A O 1
ATOM 1301 N N . LEU A 1 157 ? -17.768 -11.833 8.338 1.00 75.75 157 LEU A N 1
ATOM 1302 C CA . LEU A 1 157 ? -18.299 -12.011 9.693 1.00 75.75 157 LEU A CA 1
ATOM 1303 C C . LEU A 1 157 ? -19.523 -11.118 9.920 1.00 75.75 157 LEU A C 1
ATOM 1305 O O . LEU A 1 157 ? -20.446 -11.610 10.605 1.00 75.75 157 LEU A O 1
#

Organism: Patiria miniata (NCBI:txid46514)